Protein AF-A0A2J8TDW7-F1 (afdb_monomer_lite)

pLDDT: mean 79.19, std 21.68, range [37.78, 98.62]

Structure (mmCIF, N/CA/C/O backbone):
data_AF-A0A2J8TDW7-F1
#
_entry.id   AF-A0A2J8TDW7-F1
#
loop_
_atom_site.group_PDB
_atom_site.id
_atom_site.type_symbol
_atom_site.label_atom_id
_atom_site.label_alt_id
_atom_site.label_comp_id
_atom_site.label_asym_id
_atom_site.label_entity_id
_atom_site.label_seq_id
_atom_site.pdbx_PDB_ins_code
_atom_site.Cartn_x
_atom_site.Cartn_y
_atom_site.Cartn_z
_atom_site.occupancy
_atom_site.B_iso_or_equiv
_atom_site.auth_seq_id
_atom_site.auth_comp_id
_atom_site.auth_asym_id
_atom_site.auth_atom_id
_atom_site.pdbx_PDB_model_num
ATOM 1 N N . MET A 1 1 ? 12.747 -14.072 13.947 1.00 37.78 1 MET A N 1
ATOM 2 C CA . MET A 1 1 ? 13.735 -14.326 12.883 1.00 37.78 1 MET A CA 1
ATOM 3 C C . MET A 1 1 ? 13.623 -13.161 11.913 1.00 37.78 1 MET A C 1
ATOM 5 O O . MET A 1 1 ? 12.657 -13.094 11.170 1.00 37.78 1 MET A O 1
ATOM 9 N N . LEU A 1 2 ? 14.478 -12.152 12.080 1.00 38.03 2 LEU A N 1
ATOM 10 C CA . LEU A 1 2 ? 14.487 -10.943 11.255 1.00 38.03 2 LEU A CA 1
ATOM 11 C C . LEU A 1 2 ? 15.187 -11.310 9.944 1.00 38.03 2 LEU A C 1
ATOM 13 O O . LEU A 1 2 ? 16.409 -11.430 9.927 1.00 38.03 2 LEU A O 1
ATOM 17 N N . SER A 1 3 ? 14.422 -11.575 8.886 1.00 42.84 3 SER A N 1
ATOM 18 C CA . SER A 1 3 ? 14.978 -11.718 7.544 1.00 42.84 3 SER A CA 1
ATOM 19 C C . SER A 1 3 ? 15.585 -10.378 7.140 1.00 42.84 3 SER A C 1
ATOM 21 O O . SER A 1 3 ? 14.917 -9.342 7.130 1.00 42.84 3 SER A O 1
ATOM 23 N N . LEU A 1 4 ? 16.892 -10.413 6.897 1.00 40.62 4 LEU A N 1
ATOM 24 C CA . LEU A 1 4 ? 17.702 -9.312 6.407 1.00 40.62 4 LEU A CA 1
ATOM 25 C C . LEU A 1 4 ? 17.146 -8.892 5.038 1.00 40.62 4 LEU A C 1
ATOM 27 O O . LEU A 1 4 ? 17.428 -9.528 4.028 1.00 40.62 4 LEU A O 1
ATOM 31 N N . PHE A 1 5 ? 16.333 -7.839 4.998 1.00 47.06 5 PHE A N 1
ATOM 32 C CA . PHE A 1 5 ? 16.089 -7.130 3.747 1.00 47.06 5 PHE A CA 1
ATOM 33 C C . PHE A 1 5 ? 17.440 -6.559 3.289 1.00 47.06 5 PHE A C 1
ATOM 35 O O . PHE A 1 5 ? 18.092 -5.892 4.104 1.00 47.06 5 PHE A O 1
ATOM 42 N N . PRO A 1 6 ? 17.896 -6.786 2.043 1.00 46.09 6 PRO A N 1
ATOM 43 C CA . PRO A 1 6 ? 19.026 -6.034 1.517 1.00 46.09 6 PRO A CA 1
ATOM 44 C C . PRO A 1 6 ? 18.664 -4.551 1.631 1.00 46.09 6 PRO A C 1
ATOM 46 O O . PRO A 1 6 ? 17.629 -4.117 1.129 1.00 46.09 6 PRO A O 1
ATOM 49 N N . SER A 1 7 ? 19.453 -3.787 2.392 1.00 37.94 7 SER A N 1
ATOM 50 C CA . SER A 1 7 ? 19.185 -2.365 2.590 1.00 37.94 7 SER A CA 1
ATOM 51 C C . SER A 1 7 ? 19.331 -1.673 1.237 1.00 37.94 7 SER A C 1
ATOM 53 O O . SER A 1 7 ? 20.457 -1.609 0.738 1.00 37.94 7 SER A O 1
ATOM 55 N N . PRO A 1 8 ? 18.259 -1.109 0.646 1.00 49.44 8 PRO A N 1
ATOM 56 C CA . PRO A 1 8 ? 18.464 -0.175 -0.440 1.00 49.44 8 PRO A CA 1
ATOM 57 C C . PRO A 1 8 ? 19.225 1.021 0.147 1.00 49.44 8 PRO A C 1
ATOM 59 O O . PRO A 1 8 ? 19.147 1.291 1.354 1.00 49.44 8 PRO A O 1
ATOM 62 N N . GLY A 1 9 ? 19.998 1.713 -0.687 1.00 42.03 9 GLY A N 1
ATOM 63 C CA . GLY A 1 9 ? 20.628 2.986 -0.336 1.00 42.03 9 GLY A CA 1
ATOM 64 C C . GLY A 1 9 ? 19.609 4.033 0.158 1.00 42.03 9 GLY A C 1
ATOM 65 O O . GLY A 1 9 ? 18.441 3.706 0.370 1.00 42.03 9 GLY A O 1
ATOM 66 N N . PRO A 1 10 ? 20.024 5.294 0.377 1.00 40.22 10 PRO A N 1
ATOM 67 C CA . PRO A 1 10 ? 19.196 6.321 1.019 1.00 40.22 10 PRO A CA 1
ATOM 68 C C . PRO A 1 10 ? 17.753 6.318 0.479 1.00 40.22 10 PRO A C 1
ATOM 70 O O . PRO A 1 10 ? 17.538 6.602 -0.692 1.00 40.22 10 PRO A O 1
ATOM 73 N N . GLY A 1 11 ? 16.817 5.913 1.352 1.00 54.81 11 GLY A N 1
ATOM 74 C CA . GLY A 1 11 ? 15.359 5.871 1.180 1.00 54.81 11 GLY A CA 1
ATOM 75 C C . GLY A 1 11 ? 14.852 5.463 -0.204 1.00 54.81 11 GLY A C 1
ATOM 76 O O . GLY A 1 11 ? 14.618 6.321 -1.050 1.00 54.81 11 GLY A O 1
ATOM 77 N N . SER A 1 12 ? 14.585 4.172 -0.446 1.00 75.88 12 SER A N 1
ATOM 78 C CA . SER A 1 12 ? 13.784 3.816 -1.622 1.00 75.88 12 SER A CA 1
ATOM 79 C C . SER A 1 12 ? 12.424 4.520 -1.525 1.00 75.88 12 SER A C 1
ATOM 81 O O . SER A 1 12 ? 11.754 4.440 -0.495 1.00 75.88 12 SER A O 1
ATOM 83 N N . ARG A 1 13 ? 11.999 5.214 -2.592 1.00 87.69 13 ARG A N 1
ATOM 84 C CA . ARG A 1 13 ? 10.734 5.979 -2.639 1.00 87.69 13 ARG A CA 1
ATOM 85 C C . ARG A 1 13 ? 9.556 5.180 -2.072 1.00 87.69 13 ARG A C 1
ATOM 87 O O . ARG A 1 13 ? 8.742 5.728 -1.338 1.00 87.69 13 ARG A O 1
ATOM 94 N N . CYS A 1 14 ? 9.498 3.881 -2.366 1.00 90.06 14 CYS A N 1
ATOM 95 C CA . CYS A 1 14 ? 8.468 2.975 -1.859 1.00 90.06 14 CYS A CA 1
ATOM 96 C C . CYS A 1 14 ? 8.463 2.886 -0.325 1.00 90.06 14 CYS A C 1
ATOM 98 O O . CYS A 1 14 ? 7.400 2.954 0.288 1.00 90.06 14 CYS A O 1
ATOM 100 N N . LYS A 1 15 ? 9.638 2.796 0.313 1.00 90.38 15 LYS A N 1
ATOM 101 C CA . LYS A 1 15 ? 9.773 2.759 1.775 1.00 90.38 15 LYS A CA 1
ATOM 102 C C . LYS A 1 15 ? 9.250 4.039 2.421 1.00 90.38 15 LYS A C 1
ATOM 104 O O . LYS A 1 15 ? 8.546 3.961 3.425 1.00 90.38 15 LYS A O 1
ATOM 109 N N . ASP A 1 16 ? 9.531 5.199 1.833 1.00 93.19 16 ASP A N 1
ATOM 110 C CA . ASP A 1 16 ? 9.052 6.480 2.363 1.00 93.19 16 ASP A CA 1
ATOM 111 C C . ASP A 1 16 ? 7.521 6.576 2.310 1.00 93.19 16 ASP A C 1
ATOM 113 O O . ASP A 1 16 ? 6.888 6.976 3.290 1.00 93.19 16 ASP A O 1
ATOM 117 N N . LYS A 1 17 ? 6.909 6.141 1.197 1.00 95.25 17 LYS A N 1
ATOM 118 C CA . LYS A 1 17 ? 5.442 6.103 1.054 1.00 95.25 17 LYS A CA 1
ATOM 119 C C . LYS A 1 17 ? 4.799 5.095 2.000 1.00 95.25 17 LYS A C 1
ATOM 121 O O . LYS A 1 17 ? 3.782 5.400 2.622 1.00 95.25 17 LYS A O 1
ATOM 126 N N . LEU A 1 18 ? 5.420 3.930 2.175 1.00 96.12 18 LEU A N 1
ATOM 127 C CA . LEU A 1 18 ? 4.955 2.906 3.107 1.00 96.12 18 LEU A CA 1
ATOM 128 C C . LEU A 1 18 ? 4.993 3.399 4.563 1.00 96.12 18 LEU A C 1
ATOM 130 O O . LEU A 1 18 ? 4.041 3.184 5.311 1.00 96.12 18 LEU A O 1
ATOM 134 N N . ASN A 1 19 ? 6.062 4.096 4.959 1.00 96.31 19 ASN A N 1
ATOM 135 C CA . ASN A 1 19 ? 6.198 4.663 6.302 1.00 96.31 19 ASN A CA 1
ATOM 136 C C . ASN A 1 19 ? 5.135 5.734 6.577 1.00 96.31 19 ASN A C 1
ATOM 138 O O . ASN A 1 19 ? 4.516 5.724 7.641 1.00 96.31 19 ASN A O 1
ATOM 142 N N . ALA A 1 20 ? 4.888 6.627 5.612 1.00 97.31 20 ALA A N 1
ATOM 143 C CA . ALA A 1 20 ? 3.829 7.629 5.720 1.00 97.31 20 ALA A CA 1
ATOM 144 C C . ALA A 1 20 ? 2.447 6.969 5.859 1.00 97.31 20 ALA A C 1
ATOM 146 O O . ALA A 1 20 ? 1.673 7.320 6.749 1.00 97.31 20 ALA A O 1
ATOM 147 N N . LEU A 1 21 ? 2.169 5.948 5.042 1.00 98.31 21 LEU A N 1
ATOM 148 C CA . LEU A 1 21 ? 0.923 5.190 5.114 1.00 98.31 21 LEU A CA 1
ATOM 149 C C . LEU A 1 21 ? 0.746 4.484 6.464 1.00 98.31 21 LEU A C 1
ATOM 151 O O . LEU A 1 21 ? -0.354 4.480 7.013 1.00 98.31 21 LEU A O 1
ATOM 155 N N . ALA A 1 22 ? 1.812 3.907 7.024 1.00 97.88 22 ALA A N 1
ATOM 156 C CA . ALA A 1 22 ? 1.748 3.224 8.313 1.00 97.88 22 ALA A CA 1
ATOM 157 C C . ALA A 1 22 ? 1.285 4.161 9.440 1.00 97.88 22 ALA A C 1
ATOM 159 O O . ALA A 1 22 ? 0.476 3.755 10.276 1.00 97.88 22 ALA A O 1
ATOM 160 N N . ILE A 1 23 ? 1.742 5.418 9.433 1.00 97.94 23 ILE A N 1
ATOM 161 C CA . ILE A 1 23 ? 1.298 6.446 10.385 1.00 97.94 23 ILE A CA 1
ATOM 162 C C . ILE A 1 23 ? -0.193 6.741 10.187 1.00 97.94 23 ILE A C 1
ATOM 164 O O . ILE A 1 23 ? -0.961 6.687 11.148 1.00 97.94 23 ILE A O 1
ATOM 168 N N . SER A 1 24 ? -0.623 6.986 8.945 1.00 97.94 24 SER A N 1
ATOM 169 C CA . SER A 1 24 ? -2.030 7.268 8.630 1.00 97.94 24 SER A CA 1
ATOM 170 C C . SER A 1 24 ? -2.967 6.127 9.032 1.00 97.94 24 SER A C 1
ATOM 172 O O . SER A 1 24 ? -4.034 6.380 9.583 1.00 97.94 24 SER A O 1
ATOM 174 N N . VAL A 1 25 ? -2.560 4.869 8.833 1.00 98.38 25 VAL A N 1
ATOM 175 C CA . VAL A 1 25 ? -3.331 3.684 9.250 1.00 98.38 25 VAL A CA 1
ATOM 176 C C . VAL A 1 25 ? -3.510 3.635 10.768 1.00 98.38 25 VAL A C 1
ATOM 178 O O . VAL A 1 25 ? -4.630 3.427 11.233 1.00 98.38 25 VAL A O 1
ATOM 181 N N . MET A 1 26 ? -2.440 3.866 11.537 1.00 97.62 26 MET A N 1
ATOM 182 C CA . MET A 1 26 ? -2.514 3.865 13.005 1.00 97.62 26 MET A CA 1
ATOM 183 C C . MET A 1 26 ? -3.394 5.000 13.545 1.00 97.62 26 MET A C 1
ATOM 185 O O . MET A 1 26 ? -4.065 4.820 14.560 1.00 97.62 26 MET A O 1
ATOM 189 N N . ASN A 1 27 ? -3.424 6.146 12.858 1.00 97.94 27 ASN A N 1
ATOM 190 C CA . ASN A 1 27 ? -4.289 7.272 13.212 1.00 97.94 27 ASN A CA 1
ATOM 191 C C . ASN A 1 27 ? -5.756 7.022 12.835 1.00 97.94 27 ASN A C 1
ATOM 193 O O . ASN A 1 27 ? -6.654 7.371 13.597 1.00 97.94 27 ASN A O 1
ATOM 197 N N . GLN A 1 28 ? -6.011 6.414 11.672 1.00 98.25 28 GLN A N 1
ATOM 198 C CA . GLN A 1 28 ? -7.364 6.123 11.197 1.00 98.25 28 GLN A CA 1
ATOM 199 C C . GLN A 1 28 ? -8.051 5.035 12.034 1.00 98.25 28 GLN A C 1
ATOM 201 O O . GLN A 1 28 ? -9.265 5.096 12.250 1.00 98.25 28 GLN A O 1
ATOM 206 N N . TRP A 1 29 ? -7.288 4.040 12.495 1.00 98.31 29 TRP A N 1
ATOM 207 C CA . TRP A 1 29 ? -7.795 2.905 13.261 1.00 98.31 29 TRP A CA 1
ATOM 208 C C . TRP A 1 29 ? -6.881 2.601 14.457 1.00 98.31 29 TRP A C 1
ATOM 210 O O . TRP A 1 29 ? -5.911 1.848 14.321 1.00 98.31 29 TRP A O 1
ATOM 220 N N . PRO A 1 30 ? -7.198 3.131 15.653 1.00 97.94 30 PRO A N 1
ATOM 221 C CA . PRO A 1 30 ? -6.433 2.844 16.860 1.00 97.94 30 PRO A CA 1
ATOM 222 C C . PRO A 1 30 ? -6.306 1.335 17.116 1.00 97.94 30 PRO A C 1
ATOM 224 O O . PRO A 1 30 ? -7.298 0.608 17.140 1.00 97.94 30 PRO A O 1
ATOM 227 N N . GLY A 1 31 ? -5.072 0.859 17.301 1.00 97.25 31 GLY A N 1
ATOM 228 C CA . GLY A 1 31 ? -4.766 -0.562 17.5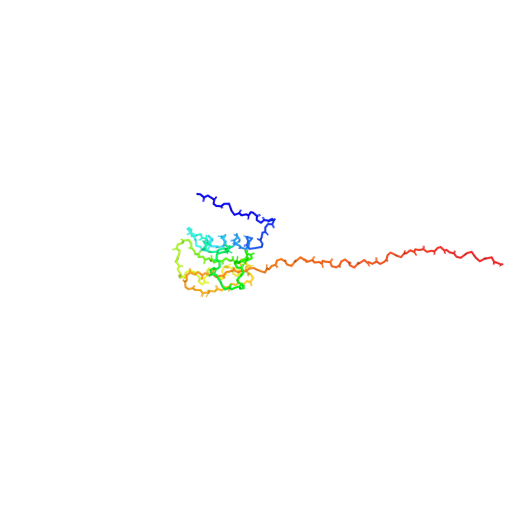20 1.00 97.25 31 GLY A CA 1
ATOM 229 C C . GLY A 1 31 ? -4.584 -1.400 16.247 1.00 97.25 31 GLY A C 1
ATOM 230 O O . GLY A 1 31 ? -4.154 -2.549 16.346 1.00 97.25 31 GLY A O 1
ATOM 231 N N . VAL A 1 32 ? -4.832 -0.840 15.059 1.00 98.31 32 VAL A N 1
ATOM 232 C CA . VAL A 1 32 ? -4.592 -1.501 13.767 1.00 98.31 32 VAL A CA 1
ATOM 233 C C . VAL A 1 32 ? -3.299 -0.975 13.145 1.00 98.31 32 VAL A C 1
ATOM 235 O O . VAL A 1 32 ? -2.989 0.212 13.207 1.00 98.31 32 VAL A O 1
ATOM 238 N N . LYS A 1 33 ? -2.520 -1.873 12.538 1.00 98.38 33 LYS A N 1
ATOM 239 C CA . LYS A 1 33 ? -1.266 -1.551 11.846 1.00 98.38 33 LYS A CA 1
ATOM 240 C C . LYS A 1 33 ? -1.378 -1.849 10.357 1.00 98.38 33 LYS A C 1
ATOM 242 O O . LYS A 1 33 ? -2.155 -2.711 9.942 1.00 98.38 33 LYS A O 1
ATOM 247 N N . LEU A 1 34 ? -0.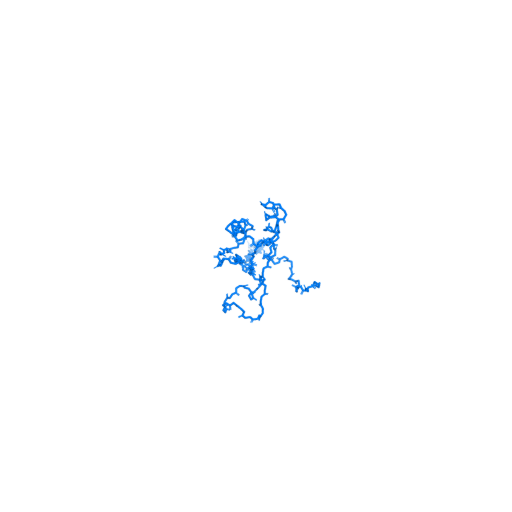559 -1.167 9.561 1.00 98.19 34 LEU A N 1
ATOM 248 C CA . LEU A 1 34 ? -0.334 -1.540 8.168 1.00 98.19 34 LEU A CA 1
ATOM 249 C C . LEU A 1 34 ? 0.373 -2.902 8.121 1.00 98.19 34 LEU A C 1
ATOM 251 O O . LEU A 1 34 ? 1.298 -3.151 8.897 1.00 98.19 34 LEU A O 1
ATOM 255 N N . ARG A 1 35 ? -0.054 -3.777 7.211 1.00 98.12 35 ARG A N 1
ATOM 256 C CA . ARG A 1 35 ? 0.549 -5.090 6.983 1.00 98.12 35 ARG A CA 1
ATOM 257 C C . ARG A 1 35 ? 0.842 -5.272 5.499 1.00 98.12 35 ARG A C 1
ATOM 259 O O . ARG A 1 35 ? -0.083 -5.270 4.696 1.00 98.12 35 ARG A O 1
ATOM 266 N N . VAL A 1 36 ? 2.106 -5.500 5.165 1.00 96.25 36 VAL A N 1
ATOM 267 C CA . VAL A 1 36 ? 2.536 -5.900 3.819 1.00 96.25 36 VAL A CA 1
ATOM 268 C C . VAL A 1 36 ? 2.377 -7.416 3.686 1.00 96.25 36 VAL A C 1
ATOM 270 O O . VAL A 1 36 ? 2.773 -8.151 4.593 1.00 96.25 36 VAL A O 1
ATOM 273 N N . THR A 1 37 ? 1.733 -7.875 2.615 1.00 92.69 37 THR A N 1
ATOM 274 C CA . THR A 1 37 ? 1.644 -9.298 2.246 1.00 92.69 37 THR A CA 1
ATOM 275 C C . THR A 1 37 ? 2.742 -9.687 1.287 1.00 92.69 37 THR A C 1
ATOM 277 O O . THR A 1 37 ? 3.392 -10.689 1.533 1.00 92.69 37 THR A O 1
ATOM 280 N N . GLU A 1 38 ? 2.951 -8.863 0.266 1.00 88.12 38 GLU A N 1
ATOM 281 C CA . GLU A 1 38 ? 3.943 -9.075 -0.783 1.00 88.12 38 GLU A CA 1
ATOM 282 C C . GLU A 1 38 ? 4.695 -7.767 -1.017 1.00 88.12 38 GLU A C 1
ATOM 284 O O . GLU A 1 38 ? 4.122 -6.678 -0.910 1.00 88.12 38 GLU A O 1
ATOM 289 N N . GLY A 1 39 ? 5.991 -7.865 -1.288 1.00 84.19 39 GLY A N 1
ATOM 290 C CA . GLY A 1 39 ? 6.874 -6.723 -1.509 1.00 84.19 39 GLY A CA 1
ATOM 291 C C . GLY A 1 39 ? 7.721 -6.950 -2.747 1.00 84.19 39 GLY A C 1
ATOM 292 O O . GLY A 1 39 ? 7.194 -7.021 -3.847 1.00 84.19 39 GLY A O 1
ATOM 293 N N . TRP A 1 40 ? 9.031 -7.076 -2.572 1.00 82.12 40 TRP A N 1
ATOM 294 C CA . TRP A 1 40 ? 9.883 -7.567 -3.648 1.00 82.12 40 TRP A CA 1
ATOM 295 C C . TRP A 1 40 ? 9.771 -9.093 -3.755 1.00 82.12 40 TRP A C 1
ATOM 297 O O . TRP A 1 40 ? 9.816 -9.767 -2.726 1.00 82.12 40 TRP A O 1
ATOM 307 N N . ASP A 1 41 ? 9.611 -9.597 -4.978 1.00 72.75 41 ASP A N 1
ATOM 308 C CA . ASP A 1 41 ? 9.481 -11.022 -5.310 1.00 72.75 41 ASP A CA 1
ATOM 309 C C . ASP A 1 41 ? 10.613 -11.428 -6.273 1.00 72.75 41 ASP A C 1
ATOM 311 O O . ASP A 1 41 ? 10.962 -10.651 -7.161 1.00 72.75 41 ASP A O 1
ATOM 315 N N . GLU A 1 42 ? 11.177 -12.627 -6.111 1.00 62.78 42 GLU A N 1
ATOM 316 C CA . GLU A 1 42 ? 12.121 -13.259 -7.057 1.00 62.78 42 GLU A CA 1
ATOM 317 C C . GLU A 1 42 ? 11.540 -14.536 -7.691 1.00 62.78 42 GLU A C 1
ATOM 319 O O . GLU A 1 42 ? 12.108 -15.066 -8.646 1.00 62.78 42 GLU A O 1
ATOM 324 N N . ASP A 1 43 ? 10.402 -15.027 -7.191 1.00 64.31 43 ASP A N 1
ATOM 325 C CA . ASP A 1 43 ? 9.913 -16.384 -7.440 1.00 64.31 43 ASP A CA 1
ATOM 326 C C . ASP A 1 43 ? 8.959 -16.484 -8.646 1.00 64.31 43 ASP A C 1
ATOM 328 O O . ASP A 1 43 ? 8.537 -17.579 -9.022 1.00 64.31 43 ASP A O 1
ATOM 332 N N . GLY A 1 44 ? 8.629 -15.362 -9.296 1.00 63.97 44 GLY A N 1
ATOM 333 C CA . GLY A 1 44 ? 7.836 -15.371 -10.529 1.00 63.97 44 GLY A CA 1
ATOM 334 C C . GLY A 1 44 ? 6.318 -15.464 -10.314 1.00 63.97 44 GLY A C 1
ATOM 335 O O . GLY A 1 44 ? 5.608 -15.920 -11.207 1.00 63.97 44 GLY A O 1
ATOM 336 N N . HIS A 1 45 ? 5.789 -15.045 -9.157 1.00 70.81 45 HIS A N 1
ATOM 337 C CA . HIS A 1 45 ? 4.357 -15.184 -8.833 1.00 70.81 45 HIS A CA 1
ATOM 338 C C . HIS A 1 45 ? 3.444 -14.105 -9.445 1.00 70.81 45 HIS A C 1
ATOM 340 O O . HIS A 1 45 ? 2.223 -14.147 -9.266 1.00 70.81 45 HIS A O 1
ATOM 346 N N . HIS A 1 46 ? 4.007 -13.150 -10.183 1.00 71.56 46 HIS A N 1
ATOM 347 C CA . HIS A 1 46 ? 3.304 -12.036 -10.807 1.00 71.56 46 HIS A CA 1
ATOM 348 C C . HIS A 1 46 ? 3.432 -12.077 -12.340 1.00 71.56 46 HIS A C 1
ATOM 350 O O . HIS A 1 46 ? 4.175 -12.871 -12.912 1.00 71.56 46 HIS A O 1
ATOM 356 N N . SER A 1 47 ? 2.687 -11.210 -13.034 1.00 73.19 47 SER A N 1
ATOM 357 C CA . SER A 1 47 ? 2.852 -11.013 -14.481 1.00 73.19 47 SER A CA 1
ATOM 358 C C . SER A 1 47 ? 4.280 -10.580 -14.822 1.00 73.19 47 SER A C 1
ATOM 360 O O . SER A 1 47 ? 4.872 -9.834 -14.047 1.00 73.19 47 SER A O 1
ATOM 362 N N . GLU A 1 48 ? 4.782 -10.943 -16.006 1.00 66.38 48 GLU A N 1
ATOM 363 C CA . GLU A 1 48 ? 6.172 -10.699 -16.445 1.00 66.38 48 GLU A CA 1
ATOM 364 C C . GLU A 1 48 ? 6.658 -9.241 -16.275 1.00 66.38 48 GLU A C 1
ATOM 366 O O . GLU A 1 48 ? 7.835 -9.013 -16.020 1.00 66.38 48 GLU A O 1
ATOM 371 N N . GLU A 1 49 ? 5.758 -8.253 -16.338 1.00 71.19 49 GLU A N 1
ATOM 372 C CA . GLU A 1 49 ? 6.069 -6.817 -16.201 1.00 71.19 49 GLU A CA 1
ATOM 373 C C . GLU A 1 49 ? 5.749 -6.235 -14.806 1.00 71.19 49 GLU A C 1
ATOM 375 O O . GLU A 1 49 ? 5.558 -5.028 -14.640 1.00 71.19 49 GLU A O 1
ATOM 380 N N . SER A 1 50 ? 5.630 -7.081 -13.780 1.00 78.50 50 SER A N 1
ATOM 381 C CA . SER A 1 50 ? 5.242 -6.637 -12.441 1.00 78.50 50 SER A CA 1
ATOM 382 C C . SER A 1 50 ? 6.308 -5.769 -11.772 1.00 78.50 50 SER A C 1
ATOM 384 O O . SER A 1 50 ? 7.477 -6.136 -11.658 1.00 78.50 50 SER A O 1
ATOM 386 N N . LEU A 1 51 ? 5.868 -4.646 -11.200 1.00 82.62 51 LEU A N 1
ATOM 387 C CA . LEU A 1 51 ? 6.724 -3.737 -10.432 1.00 82.62 51 LEU A CA 1
ATOM 388 C C . LEU A 1 51 ? 7.217 -4.329 -9.099 1.00 82.62 51 LEU A C 1
ATOM 390 O O . LEU A 1 51 ? 8.092 -3.737 -8.458 1.00 82.62 51 LEU A O 1
ATOM 394 N N . HIS A 1 52 ? 6.684 -5.484 -8.687 1.00 83.62 52 HIS A N 1
ATOM 395 C CA . HIS A 1 52 ? 7.201 -6.250 -7.552 1.00 83.62 52 HIS A CA 1
ATOM 396 C C . HIS A 1 52 ? 8.638 -6.726 -7.812 1.00 83.62 52 HIS A C 1
ATOM 398 O O . HIS A 1 52 ? 9.471 -6.624 -6.914 1.00 83.62 52 HIS A O 1
ATOM 404 N N . TYR A 1 53 ? 8.978 -7.102 -9.052 1.00 76.94 53 TYR A N 1
ATOM 405 C CA . TYR A 1 53 ? 10.333 -7.542 -9.423 1.00 76.94 53 TYR A CA 1
ATOM 406 C C . TYR A 1 53 ? 11.384 -6.434 -9.309 1.00 76.94 53 TYR A C 1
ATOM 408 O O . TYR A 1 53 ? 12.561 -6.694 -9.073 1.00 76.94 53 TYR A O 1
ATOM 416 N N . GLU A 1 54 ? 10.956 -5.176 -9.401 1.00 81.56 54 GLU A N 1
ATOM 417 C CA . GLU A 1 54 ? 11.824 -4.007 -9.245 1.00 81.56 54 GLU A CA 1
ATOM 418 C C . GLU A 1 54 ? 11.849 -3.455 -7.808 1.00 81.56 54 GLU A C 1
ATOM 420 O O . GLU A 1 54 ? 12.471 -2.424 -7.543 1.00 81.56 54 GLU A O 1
ATOM 425 N N . GLY A 1 55 ? 11.121 -4.081 -6.875 1.00 84.00 55 GLY A N 1
ATOM 426 C CA . GLY A 1 55 ? 10.975 -3.584 -5.504 1.00 84.00 55 GLY A CA 1
ATOM 427 C C . GLY A 1 55 ? 10.249 -2.234 -5.425 1.00 84.00 55 GLY A C 1
ATOM 428 O O . GLY A 1 55 ? 10.468 -1.454 -4.492 1.00 84.00 55 GLY A O 1
ATOM 429 N N . ARG A 1 56 ? 9.406 -1.930 -6.423 1.00 90.88 56 ARG A N 1
ATOM 430 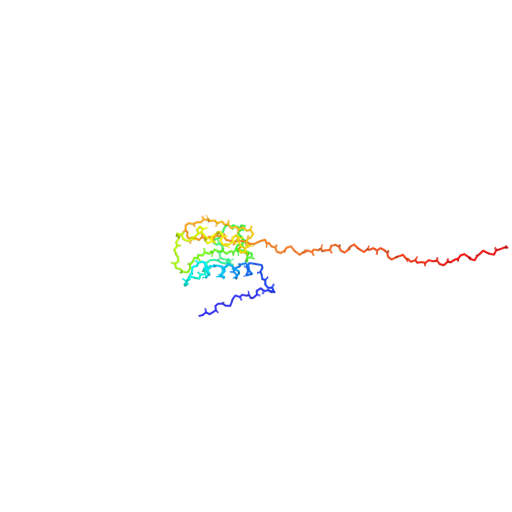C CA . ARG A 1 56 ? 8.637 -0.678 -6.529 1.00 90.88 56 ARG A CA 1
ATOM 431 C C . ARG A 1 56 ? 7.150 -0.851 -6.236 1.00 90.88 56 ARG A C 1
ATOM 433 O O . ARG A 1 56 ? 6.423 0.141 -6.297 1.00 90.88 56 ARG A O 1
ATOM 440 N N . ALA A 1 57 ? 6.707 -2.063 -5.917 1.00 92.56 57 ALA A N 1
ATOM 441 C CA . ALA A 1 57 ? 5.335 -2.360 -5.541 1.00 92.56 57 ALA A CA 1
ATOM 442 C C . ALA A 1 57 ? 5.247 -3.135 -4.226 1.00 92.56 57 ALA A C 1
ATOM 444 O O . ALA A 1 57 ? 6.201 -3.779 -3.791 1.00 92.56 57 ALA A O 1
ATOM 445 N N . VAL A 1 58 ? 4.087 -3.015 -3.589 1.00 95.00 58 VAL A N 1
ATOM 446 C CA . VAL A 1 58 ? 3.712 -3.722 -2.370 1.00 95.00 58 VAL A CA 1
ATOM 447 C C . VAL A 1 58 ? 2.227 -4.050 -2.410 1.00 95.00 58 VAL A C 1
ATOM 449 O O . VAL A 1 58 ? 1.407 -3.206 -2.777 1.00 95.00 58 VAL A O 1
ATOM 452 N N . ASP A 1 59 ? 1.885 -5.235 -1.922 1.00 96.31 59 ASP A N 1
ATOM 453 C CA . ASP A 1 59 ? 0.512 -5.595 -1.603 1.00 96.31 59 ASP A CA 1
ATOM 454 C C . ASP A 1 59 ? 0.291 -5.418 -0.109 1.00 96.31 59 ASP A C 1
ATOM 456 O O . ASP A 1 59 ? 1.079 -5.871 0.730 1.00 96.31 59 ASP A O 1
ATOM 460 N N . ILE A 1 60 ? -0.783 -4.717 0.239 1.00 98.00 60 ILE A N 1
ATOM 461 C CA . ILE A 1 60 ? -1.045 -4.289 1.607 1.00 98.00 60 ILE A CA 1
ATOM 462 C C . ILE A 1 60 ? -2.437 -4.677 2.091 1.00 98.00 60 ILE A C 1
ATOM 464 O O . ILE A 1 60 ? -3.415 -4.784 1.351 1.00 98.00 60 ILE A O 1
ATOM 468 N N . THR A 1 61 ? -2.510 -4.851 3.404 1.00 98.44 61 THR A N 1
ATOM 469 C CA . THR A 1 61 ? -3.700 -5.178 4.184 1.00 98.44 61 THR A CA 1
ATOM 470 C C . THR A 1 61 ? -3.648 -4.431 5.518 1.00 98.44 61 THR A C 1
ATOM 472 O O . THR A 1 61 ? -2.616 -3.870 5.900 1.00 98.44 61 THR A O 1
ATOM 475 N N . THR A 1 62 ? -4.747 -4.436 6.264 1.00 98.50 62 THR A N 1
ATOM 476 C CA . THR A 1 62 ? -4.728 -4.082 7.687 1.00 98.50 62 THR A CA 1
ATOM 477 C C . THR A 1 62 ? -4.316 -5.297 8.524 1.00 98.50 62 THR A C 1
ATOM 479 O O . THR A 1 62 ? -4.551 -6.445 8.140 1.00 98.50 62 THR A O 1
ATOM 482 N N . SER A 1 63 ? -3.693 -5.076 9.684 1.00 98.44 63 SER A N 1
ATOM 483 C CA . SER A 1 63 ? -3.219 -6.159 10.560 1.00 98.44 63 SER A CA 1
ATOM 484 C C . SER A 1 63 ? -4.337 -7.063 11.084 1.00 98.44 63 SER A C 1
ATOM 486 O O . SER A 1 63 ? -4.102 -8.241 11.335 1.00 98.44 63 SER A O 1
ATOM 488 N N . ASP A 1 64 ? -5.546 -6.520 11.233 1.00 98.19 64 ASP A N 1
ATOM 489 C CA . ASP A 1 64 ? -6.760 -7.250 11.614 1.00 98.19 64 ASP A CA 1
ATOM 490 C C . ASP A 1 64 ? -7.429 -7.975 10.430 1.00 98.19 64 ASP A C 1
ATOM 492 O O . ASP A 1 64 ? -8.355 -8.757 10.636 1.00 98.19 64 ASP A O 1
ATOM 496 N N . ARG A 1 65 ? -6.942 -7.755 9.197 1.00 97.81 65 ARG A N 1
ATOM 497 C CA . ARG A 1 65 ? -7.428 -8.361 7.943 1.00 97.81 65 ARG A CA 1
ATOM 498 C C . ARG A 1 65 ? -8.918 -8.113 7.681 1.00 97.81 65 ARG A C 1
ATOM 500 O O . ARG A 1 65 ? -9.566 -8.888 6.973 1.00 97.81 65 ARG A O 1
ATOM 507 N N . ASP A 1 66 ? -9.459 -7.030 8.232 1.00 97.81 66 ASP A N 1
ATOM 508 C CA . ASP A 1 66 ? -10.836 -6.620 7.995 1.00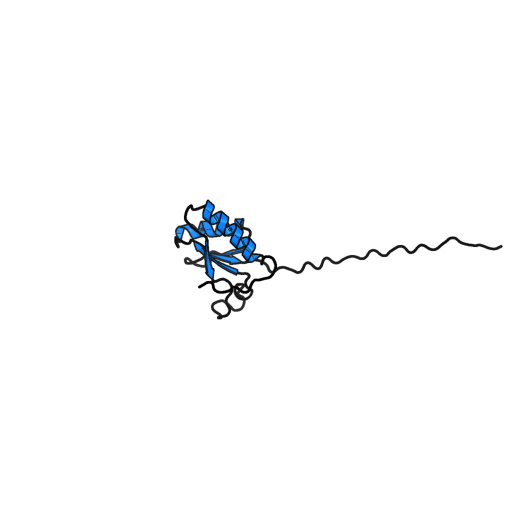 97.81 66 ASP A CA 1
ATOM 509 C C . ASP A 1 66 ? -10.982 -5.991 6.602 1.00 97.81 66 ASP A C 1
ATOM 511 O O . ASP A 1 66 ? -10.650 -4.829 6.364 1.00 97.81 66 ASP A O 1
ATOM 515 N N . ARG A 1 67 ? -11.534 -6.774 5.672 1.00 97.19 67 ARG A N 1
ATOM 516 C CA . ARG A 1 67 ? -11.717 -6.386 4.265 1.00 97.19 67 ARG A CA 1
ATOM 517 C C . ARG A 1 67 ? -12.645 -5.187 4.078 1.00 97.19 67 ARG A C 1
ATOM 519 O O . ARG A 1 67 ? -12.547 -4.509 3.057 1.00 97.19 67 ARG A O 1
ATOM 526 N N . SER A 1 68 ? -13.523 -4.895 5.042 1.00 97.56 68 SER A N 1
ATOM 527 C CA . SER A 1 68 ? -14.378 -3.703 4.973 1.00 97.56 68 SER A CA 1
ATOM 528 C C . SER A 1 68 ? -13.559 -2.404 5.023 1.00 97.56 68 SER A C 1
ATOM 530 O O . SER A 1 68 ? -13.976 -1.389 4.468 1.00 97.56 68 SER A O 1
ATOM 532 N N . LYS A 1 69 ? -12.344 -2.450 5.592 1.00 98.31 69 LYS A N 1
ATOM 533 C CA . LYS A 1 69 ? -11.426 -1.307 5.692 1.00 98.31 69 LYS A CA 1
ATOM 534 C C . LYS A 1 69 ? -10.640 -1.036 4.411 1.00 98.31 69 LYS A C 1
ATOM 536 O O . LYS A 1 69 ? -10.095 0.053 4.256 1.00 98.31 69 LYS A O 1
ATOM 541 N N . TYR A 1 70 ? -10.573 -1.985 3.476 1.00 98.19 70 TYR A N 1
ATOM 542 C CA . TYR A 1 70 ? -9.626 -1.924 2.356 1.00 98.19 70 TYR A CA 1
ATOM 543 C C . TYR A 1 70 ? -9.909 -0.788 1.368 1.00 98.19 70 TYR A C 1
ATOM 545 O O . TYR A 1 70 ? -8.975 -0.203 0.828 1.00 98.19 70 TYR A O 1
ATOM 553 N N . GLY A 1 71 ? -11.176 -0.400 1.192 1.00 97.88 71 GLY A N 1
ATOM 554 C CA . GLY A 1 71 ? -11.511 0.773 0.377 1.00 97.88 71 GLY A CA 1
ATOM 555 C C . GLY A 1 71 ? -10.929 2.068 0.954 1.00 97.88 71 GLY A C 1
ATOM 556 O O . GLY A 1 71 ? -10.366 2.882 0.225 1.00 97.88 71 GLY A O 1
ATOM 557 N N . MET A 1 72 ? -10.995 2.228 2.278 1.00 98.50 72 MET A N 1
ATOM 558 C CA . MET A 1 72 ? -10.373 3.361 2.963 1.00 98.50 72 MET A CA 1
ATOM 559 C C . MET A 1 72 ? -8.845 3.227 3.002 1.00 98.50 72 MET A C 1
ATOM 561 O O . MET A 1 72 ? -8.145 4.212 2.805 1.00 98.50 72 MET A O 1
ATOM 565 N N . LEU A 1 73 ? -8.309 2.013 3.172 1.00 98.62 73 LEU A N 1
ATOM 566 C CA . LEU A 1 73 ? -6.866 1.759 3.102 1.00 98.62 73 LEU A CA 1
ATOM 567 C C . LEU A 1 73 ? -6.281 2.222 1.759 1.00 98.62 73 LEU A C 1
ATOM 569 O O . LEU A 1 73 ? -5.246 2.883 1.739 1.00 98.62 73 LEU A O 1
ATOM 573 N N . ALA A 1 74 ? -6.972 1.936 0.650 1.00 98.31 74 ALA A N 1
ATOM 574 C CA . ALA A 1 74 ? -6.585 2.411 -0.675 1.00 98.31 74 ALA A CA 1
ATOM 575 C C . ALA A 1 74 ? -6.599 3.947 -0.766 1.00 98.31 74 ALA A C 1
ATOM 577 O O . ALA A 1 74 ? -5.663 4.538 -1.302 1.00 98.31 74 ALA A O 1
ATOM 578 N N . ARG A 1 75 ? -7.610 4.619 -0.193 1.00 98.44 75 ARG A N 1
ATOM 579 C CA . ARG A 1 75 ? -7.635 6.091 -0.126 1.00 98.44 75 ARG A CA 1
ATOM 580 C C . ARG A 1 75 ? -6.429 6.638 0.642 1.00 98.44 75 ARG A C 1
ATOM 582 O O . ARG A 1 75 ? -5.762 7.532 0.130 1.00 98.44 75 ARG A O 1
ATOM 589 N N . LEU A 1 76 ? -6.120 6.077 1.810 1.00 98.56 76 LEU A N 1
ATOM 590 C CA . LEU A 1 76 ? -4.961 6.493 2.604 1.00 98.56 76 LEU A CA 1
ATOM 591 C C . LEU A 1 76 ? -3.642 6.281 1.848 1.00 98.56 76 LEU A C 1
ATOM 593 O O . LEU A 1 76 ? -2.733 7.093 1.979 1.00 98.56 76 LEU A O 1
ATOM 597 N N . ALA A 1 77 ? -3.525 5.223 1.039 1.00 98.25 77 ALA A N 1
ATOM 598 C CA . ALA A 1 77 ? -2.341 4.992 0.211 1.00 98.25 77 ALA A CA 1
ATOM 599 C C . ALA A 1 77 ? -2.165 6.075 -0.868 1.00 98.25 77 ALA A C 1
ATOM 601 O O . ALA A 1 77 ? -1.049 6.547 -1.094 1.00 98.25 77 ALA A O 1
ATOM 602 N N . VAL A 1 78 ? -3.261 6.532 -1.484 1.00 98.19 78 VAL A N 1
ATOM 603 C CA . VAL A 1 78 ? -3.226 7.678 -2.409 1.00 98.19 78 VAL A CA 1
ATOM 604 C C . VAL A 1 78 ? -2.745 8.938 -1.683 1.00 98.19 78 VAL A C 1
ATOM 606 O O . VAL A 1 78 ? -1.856 9.628 -2.174 1.00 98.19 78 VAL A O 1
ATOM 609 N N . GLU A 1 79 ? -3.271 9.215 -0.489 1.00 98.00 79 GLU A N 1
ATOM 610 C CA . GLU A 1 79 ? -2.885 10.387 0.315 1.00 98.00 79 GLU A CA 1
ATOM 611 C C . GLU A 1 79 ? -1.445 10.309 0.842 1.00 98.00 79 GLU A C 1
ATOM 613 O O . GLU A 1 79 ? -0.757 11.325 0.926 1.00 98.00 79 GLU A O 1
ATOM 618 N N . ALA A 1 80 ? -0.948 9.103 1.127 1.00 97.44 80 ALA A N 1
ATOM 619 C CA . ALA A 1 80 ? 0.452 8.863 1.470 1.00 97.44 80 ALA A CA 1
ATOM 620 C C . ALA A 1 80 ? 1.402 9.129 0.285 1.00 97.44 80 ALA A C 1
ATOM 622 O O . ALA A 1 80 ? 2.611 9.274 0.481 1.00 97.44 80 ALA A O 1
ATOM 623 N N . GLY A 1 81 ? 0.870 9.236 -0.938 1.00 97.06 81 GLY A N 1
ATOM 624 C CA . GLY A 1 81 ? 1.608 9.611 -2.139 1.00 97.06 81 GLY A CA 1
ATOM 625 C C . GLY A 1 81 ? 2.216 8.433 -2.892 1.00 97.06 81 GLY A C 1
ATOM 626 O O . GLY A 1 81 ? 3.277 8.602 -3.500 1.00 97.06 81 GLY A O 1
ATOM 627 N N . PHE A 1 82 ? 1.586 7.256 -2.836 1.00 97.00 82 PHE A N 1
ATOM 628 C CA . PHE A 1 82 ? 1.840 6.211 -3.829 1.00 97.00 82 PHE A CA 1
ATOM 629 C C . PHE A 1 82 ? 1.451 6.719 -5.223 1.00 97.00 82 PHE A C 1
ATOM 631 O O . PHE A 1 82 ? 0.463 7.437 -5.377 1.00 97.00 82 PHE A O 1
ATOM 638 N N . ASP A 1 83 ? 2.248 6.381 -6.237 1.00 96.62 83 ASP A N 1
ATOM 639 C CA . ASP A 1 83 ? 2.043 6.899 -7.595 1.00 96.62 83 ASP A CA 1
ATOM 640 C C . ASP A 1 83 ? 0.911 6.164 -8.321 1.00 96.62 83 ASP A C 1
ATOM 642 O O . ASP A 1 83 ? 0.258 6.740 -9.192 1.00 96.62 83 ASP A O 1
ATOM 646 N N . TRP A 1 84 ? 0.670 4.906 -7.950 1.00 97.06 84 TRP A N 1
ATOM 647 C CA . TRP A 1 84 ? -0.461 4.123 -8.419 1.00 97.06 84 TRP A CA 1
ATOM 648 C C . TRP A 1 84 ? -0.999 3.245 -7.288 1.00 97.06 84 TRP A C 1
ATOM 650 O O . TRP A 1 84 ? -0.233 2.643 -6.534 1.00 97.06 84 TRP A O 1
ATOM 660 N N . VAL A 1 85 ? -2.323 3.205 -7.153 1.00 97.69 85 VAL A N 1
ATOM 661 C CA . VAL A 1 85 ? -3.028 2.419 -6.136 1.00 97.69 85 VAL A CA 1
ATOM 662 C C . VAL A 1 85 ? -4.182 1.705 -6.812 1.00 97.69 85 VAL A C 1
ATOM 664 O O . VAL A 1 85 ? -5.018 2.343 -7.457 1.00 97.69 85 VAL A O 1
ATOM 667 N N . TYR A 1 86 ? -4.243 0.392 -6.634 1.00 96.88 86 TYR A N 1
ATOM 668 C CA . TYR A 1 86 ? -5.240 -0.454 -7.258 1.00 96.88 86 TYR A CA 1
ATOM 669 C C . TYR A 1 86 ? -5.854 -1.408 -6.244 1.00 96.88 86 TYR A C 1
ATOM 671 O O . TYR A 1 86 ? -5.175 -2.180 -5.570 1.00 96.88 86 TYR A O 1
ATOM 679 N N . TYR A 1 87 ? -7.180 -1.358 -6.143 1.00 93.19 87 TYR A N 1
ATOM 680 C CA . TYR A 1 87 ? -7.942 -2.366 -5.420 1.00 93.19 87 TYR A CA 1
ATOM 681 C C . TYR A 1 87 ? -8.037 -3.616 -6.303 1.00 93.19 87 TYR A C 1
ATOM 683 O O . TYR A 1 87 ? -9.067 -3.882 -6.918 1.00 93.19 87 TYR A O 1
ATOM 691 N N . GLU A 1 88 ? -6.932 -4.351 -6.375 1.00 84.88 88 GLU A N 1
ATOM 692 C CA . GLU A 1 88 ? -6.748 -5.489 -7.275 1.00 84.88 88 GLU A CA 1
ATOM 693 C C . GLU A 1 88 ? -7.658 -6.666 -6.926 1.00 84.88 88 GLU A C 1
ATOM 695 O O . GLU A 1 88 ? -8.276 -7.279 -7.797 1.00 84.88 88 GLU A O 1
ATOM 700 N N . SER A 1 89 ? -7.774 -6.983 -5.637 1.00 90.62 89 SER A N 1
ATOM 701 C CA . SER A 1 89 ? -8.510 -8.156 -5.183 1.00 90.62 89 SER A CA 1
ATOM 702 C C . SER A 1 89 ? -9.205 -7.897 -3.854 1.00 90.62 89 SER A C 1
ATOM 704 O O . SER A 1 89 ? -8.826 -7.019 -3.089 1.00 90.62 89 SER A O 1
ATOM 706 N N . LYS A 1 90 ? -10.182 -8.736 -3.491 1.00 90.62 90 LYS A N 1
ATOM 707 C CA . LYS A 1 90 ? -10.799 -8.693 -2.149 1.00 90.62 90 LYS A CA 1
ATOM 708 C C . LYS A 1 90 ? -9.816 -9.021 -1.011 1.00 90.62 90 LYS A C 1
ATOM 710 O O . LYS A 1 90 ? -10.210 -8.944 0.153 1.00 90.62 90 LYS A O 1
ATOM 715 N N . ALA A 1 91 ? -8.596 -9.465 -1.313 1.00 94.12 91 ALA A N 1
ATOM 716 C CA . ALA A 1 91 ? -7.617 -9.911 -0.328 1.00 94.12 91 ALA A CA 1
ATOM 717 C C . ALA A 1 91 ? -6.580 -8.840 0.037 1.00 94.12 91 ALA A C 1
ATOM 719 O O . ALA A 1 91 ? -6.104 -8.872 1.177 1.00 94.12 91 ALA A O 1
ATOM 720 N N . HIS A 1 92 ? -6.296 -7.889 -0.856 1.00 96.44 92 HIS A N 1
ATOM 721 C CA . HIS A 1 92 ? -5.256 -6.876 -0.674 1.00 96.44 92 HIS A CA 1
ATOM 722 C C . HIS A 1 92 ? -5.450 -5.666 -1.595 1.00 96.44 92 HIS A C 1
ATOM 724 O O . HIS A 1 92 ? -6.204 -5.711 -2.566 1.00 96.44 92 HIS A O 1
ATOM 730 N N . ILE A 1 93 ? -4.749 -4.584 -1.268 1.00 97.94 93 ILE A N 1
ATOM 731 C CA . ILE A 1 93 ? -4.590 -3.409 -2.127 1.00 97.94 93 ILE A CA 1
ATOM 732 C C . ILE A 1 93 ? -3.172 -3.425 -2.684 1.00 97.94 93 ILE A C 1
ATOM 734 O O . ILE A 1 93 ? -2.227 -3.557 -1.911 1.00 97.94 93 ILE A O 1
ATOM 738 N N . HIS A 1 94 ? -3.037 -3.256 -3.992 1.00 97.50 94 HIS A N 1
ATOM 739 C CA . HIS A 1 94 ? -1.753 -3.109 -4.657 1.00 97.50 94 HIS A CA 1
ATOM 740 C C . HIS A 1 94 ? -1.363 -1.630 -4.706 1.00 97.50 94 HIS A C 1
ATOM 742 O O . HIS A 1 94 ? -2.161 -0.776 -5.107 1.00 97.50 94 HIS A O 1
ATOM 748 N N . CYS A 1 95 ? -0.129 -1.318 -4.328 1.00 97.25 95 CYS A N 1
ATOM 749 C CA . CYS A 1 95 ? 0.410 0.035 -4.355 1.00 97.25 95 CYS A CA 1
ATOM 750 C C . CYS A 1 95 ? 1.791 0.033 -5.003 1.00 97.25 95 CYS A C 1
ATOM 752 O O . CYS A 1 95 ? 2.638 -0.782 -4.645 1.00 97.25 95 CYS A O 1
ATOM 754 N N . SER A 1 96 ? 2.063 0.991 -5.886 1.00 95.25 96 SER A N 1
ATOM 755 C CA . SER A 1 96 ? 3.369 1.103 -6.532 1.00 95.25 96 SER A CA 1
ATOM 756 C C . SER A 1 96 ? 3.848 2.542 -6.696 1.00 95.25 96 SER A C 1
ATOM 758 O O . SER A 1 96 ? 3.095 3.516 -6.567 1.00 95.25 96 SER A O 1
ATOM 760 N N . VAL A 1 97 ? 5.155 2.680 -6.914 1.00 94.44 97 VAL A N 1
ATOM 761 C CA . VAL A 1 97 ? 5.832 3.964 -7.100 1.00 94.44 97 VAL A CA 1
ATOM 762 C C . VAL A 1 97 ? 6.564 4.028 -8.437 1.00 94.44 97 VAL A C 1
ATOM 764 O O . VAL A 1 97 ? 7.048 3.027 -8.973 1.00 94.44 97 VAL A O 1
ATOM 767 N N . LYS A 1 98 ? 6.700 5.241 -8.970 1.00 90.62 98 LYS A N 1
ATOM 768 C CA . LYS A 1 98 ? 7.547 5.520 -10.132 1.00 90.62 98 LYS A CA 1
ATOM 769 C C . LYS A 1 98 ? 9.008 5.205 -9.808 1.00 90.62 98 LYS A C 1
ATOM 771 O O . LYS A 1 98 ? 9.462 5.405 -8.680 1.00 90.62 98 LYS A O 1
ATOM 776 N N . ALA A 1 99 ? 9.746 4.749 -10.816 1.00 84.88 99 ALA A N 1
ATOM 777 C CA . ALA A 1 99 ? 11.197 4.676 -10.744 1.00 84.88 99 ALA A CA 1
ATOM 778 C C . ALA A 1 99 ? 11.777 6.081 -10.533 1.00 84.88 99 ALA A C 1
ATOM 780 O O . ALA A 1 99 ? 11.218 7.077 -11.004 1.00 84.88 99 ALA A O 1
ATOM 781 N N . VAL A 1 100 ? 12.903 6.162 -9.828 1.00 74.19 100 VAL A N 1
ATOM 782 C CA . VAL A 1 100 ? 13.660 7.410 -9.742 1.00 74.19 100 VAL A CA 1
ATOM 783 C C . VAL A 1 100 ? 14.283 7.635 -11.117 1.00 74.19 100 VAL A C 1
ATOM 785 O O . VAL A 1 100 ? 15.192 6.907 -11.505 1.00 74.19 100 VAL A O 1
ATOM 788 N N . GLN A 1 101 ? 13.786 8.612 -11.877 1.00 58.50 101 GLN A N 1
ATOM 789 C CA . GLN A 1 101 ? 14.565 9.127 -12.998 1.00 58.50 101 GLN A CA 1
ATOM 790 C C . GLN A 1 101 ? 15.786 9.817 -12.395 1.00 58.50 101 GLN A C 1
ATOM 792 O O . GLN A 1 101 ? 15.655 10.698 -11.548 1.00 58.50 101 GLN A O 1
ATOM 797 N N . SER A 1 102 ? 16.983 9.388 -12.781 1.00 52.00 102 SER A N 1
ATOM 798 C CA . SER A 1 102 ? 18.191 10.162 -12.530 1.00 52.00 102 SER A CA 1
ATOM 799 C C . SER A 1 102 ? 18.050 11.474 -13.299 1.00 52.00 102 SER A C 1
ATOM 801 O O . SER A 1 102 ? 18.272 11.499 -14.509 1.00 52.00 102 SER A O 1
ATOM 803 N N . ASP A 1 103 ? 17.608 12.534 -12.621 1.00 45.66 103 ASP A N 1
ATOM 804 C CA . ASP A 1 103 ? 17.475 13.874 -13.186 1.00 45.66 103 ASP A CA 1
ATOM 805 C C . ASP A 1 103 ? 18.848 14.349 -13.684 1.00 45.66 103 ASP A C 1
ATOM 807 O O . ASP A 1 103 ? 19.638 14.937 -12.941 1.00 45.66 103 ASP A O 1
ATOM 811 N N . PHE A 1 104 ? 19.162 14.101 -14.957 1.00 46.53 104 PHE A N 1
ATOM 812 C CA . PHE A 1 104 ? 20.297 14.731 -15.614 1.00 46.53 104 PHE A CA 1
ATOM 813 C C . PHE A 1 104 ? 19.931 16.203 -15.814 1.00 46.53 104 PHE A C 1
ATOM 815 O O . PHE A 1 104 ? 19.362 16.597 -16.833 1.00 46.53 104 PHE A O 1
ATOM 822 N N . LYS A 1 105 ? 20.209 17.042 -14.811 1.00 43.03 105 LYS A N 1
ATOM 823 C CA . LYS A 1 105 ? 20.177 18.492 -14.999 1.00 43.03 105 LYS A CA 1
ATOM 824 C C . LYS A 1 105 ? 21.251 18.826 -16.023 1.00 43.03 105 LYS A C 1
ATOM 826 O O . LYS A 1 105 ? 22.436 18.833 -15.709 1.00 43.03 105 LYS A O 1
ATOM 831 N N . SER A 1 106 ? 20.819 19.079 -17.255 1.00 47.56 106 SER A N 1
ATOM 832 C CA . SER A 1 106 ? 21.671 19.583 -18.322 1.00 47.56 106 SER A CA 1
ATOM 833 C C . SER A 1 106 ? 22.244 20.927 -17.867 1.00 47.56 106 SER A C 1
ATOM 835 O O . SER A 1 106 ? 21.566 21.953 -17.924 1.00 47.56 106 SER A O 1
ATOM 837 N N . VAL A 1 107 ? 23.474 20.919 -17.354 1.00 56.31 107 VAL A N 1
ATOM 838 C CA . VAL A 1 107 ? 24.229 22.141 -17.081 1.00 56.31 107 VAL A CA 1
ATOM 839 C C . VAL A 1 107 ? 24.477 22.788 -18.438 1.00 56.31 107 VAL A C 1
ATOM 841 O O . VAL A 1 107 ? 25.285 22.304 -19.226 1.00 56.31 107 VAL A O 1
ATOM 844 N N . LYS A 1 108 ? 23.733 23.849 -18.758 1.00 47.19 108 LYS A N 1
ATOM 845 C CA . LYS A 1 108 ? 24.098 24.732 -19.864 1.00 47.19 108 LYS A CA 1
ATOM 846 C C . LYS A 1 108 ? 25.311 25.527 -19.393 1.00 47.19 108 LYS A C 1
ATOM 848 O O . LYS A 1 108 ? 25.170 26.409 -18.555 1.00 47.19 108 LYS A O 1
ATOM 853 N N . SER A 1 109 ? 26.494 25.176 -19.882 1.00 50.56 109 SER A N 1
ATOM 854 C CA . SER A 1 109 ? 27.679 26.019 -19.750 1.00 50.56 109 SER A CA 1
ATOM 855 C C . SER A 1 109 ? 27.466 27.282 -20.588 1.00 50.56 109 SER A C 1
ATOM 857 O O . SER A 1 109 ? 27.433 27.199 -21.817 1.00 50.56 109 SER A O 1
ATOM 859 N N . GLU A 1 110 ? 27.283 28.437 -19.949 1.00 49.78 110 GLU A N 1
ATOM 860 C CA . GLU A 1 110 ? 27.456 29.722 -20.632 1.00 49.78 110 GLU A CA 1
ATOM 861 C C . GLU A 1 110 ? 28.948 29.921 -20.956 1.00 49.78 110 GLU A C 1
ATOM 863 O O . GLU A 1 110 ? 29.793 29.582 -20.123 1.00 49.78 110 GLU A O 1
ATOM 868 N N . PRO A 1 111 ? 29.307 30.424 -22.150 1.00 54.31 111 PRO A N 1
ATOM 869 C CA . PRO A 1 111 ? 30.701 30.686 -22.480 1.00 54.31 111 PRO A CA 1
ATOM 870 C C . PRO A 1 111 ? 31.203 31.941 -21.753 1.00 54.31 111 PRO A C 1
ATOM 872 O O . PRO A 1 111 ? 30.607 33.013 -21.859 1.00 54.31 111 PRO A O 1
ATOM 875 N N . GLU A 1 112 ? 32.328 31.813 -21.045 1.00 45.84 112 GLU A N 1
ATOM 876 C CA . GLU A 1 112 ? 33.079 32.945 -20.501 1.00 45.84 112 GLU A CA 1
ATOM 877 C C . GLU A 1 112 ? 33.513 33.889 -21.634 1.00 45.84 112 GLU A C 1
ATOM 879 O O . GLU A 1 112 ? 34.177 33.487 -22.593 1.00 45.84 112 GLU A O 1
ATOM 884 N N . ALA A 1 113 ? 33.147 35.166 -21.521 1.00 52.53 113 ALA A N 1
ATOM 885 C CA . ALA A 1 113 ? 33.626 36.213 -22.409 1.00 52.53 113 ALA A CA 1
ATOM 886 C C . ALA A 1 113 ? 35.101 36.515 -22.095 1.00 52.53 113 ALA A C 1
ATOM 888 O O . ALA A 1 113 ? 35.418 37.248 -21.158 1.00 52.53 113 ALA A O 1
ATOM 889 N N . LEU A 1 114 ? 36.009 35.950 -22.893 1.00 45.28 114 LEU A N 1
ATOM 890 C CA . LEU A 1 114 ? 37.425 36.300 -22.867 1.00 45.28 114 LEU A CA 1
ATOM 891 C C . LEU A 1 114 ? 37.612 37.696 -23.475 1.00 45.28 114 LEU A C 1
ATOM 893 O O . LEU A 1 114 ? 37.475 37.894 -24.682 1.00 45.28 114 LEU A O 1
ATOM 897 N N . GLY A 1 115 ? 37.915 38.669 -22.619 1.00 50.16 115 GLY A N 1
ATOM 898 C CA . GLY A 1 115 ? 38.300 40.010 -23.034 1.00 50.16 115 GLY A CA 1
ATOM 899 C C . GLY A 1 115 ? 39.615 40.016 -23.813 1.00 50.16 115 GLY A C 1
ATOM 900 O O . GLY A 1 115 ? 40.568 39.323 -23.460 1.00 50.16 115 GLY A O 1
ATOM 901 N N . THR A 1 116 ? 39.692 40.865 -24.837 1.00 47.38 116 THR A N 1
ATOM 902 C CA . THR A 1 116 ? 40.965 41.260 -25.447 1.00 47.38 116 THR A CA 1
ATOM 903 C C . THR A 1 116 ? 41.062 42.775 -25.563 1.00 47.38 116 THR A C 1
ATOM 905 O O . THR A 1 116 ? 40.114 43.457 -25.946 1.00 47.38 116 THR A O 1
ATOM 908 N N . ALA A 1 117 ? 42.244 43.245 -25.175 1.00 48.59 117 ALA A N 1
ATOM 909 C CA . ALA A 1 117 ? 42.700 44.608 -24.981 1.00 48.59 117 ALA A CA 1
ATOM 910 C C . ALA A 1 117 ? 42.649 45.524 -26.221 1.00 48.59 117 ALA A C 1
ATOM 912 O O . ALA A 1 117 ? 42.531 45.088 -27.362 1.00 48.59 117 ALA A O 1
ATOM 913 N N . ALA A 1 118 ? 42.771 46.817 -25.917 1.00 50.62 118 ALA A N 1
ATOM 914 C CA . ALA A 1 118 ? 42.724 48.001 -26.769 1.00 50.62 118 ALA A CA 1
ATOM 915 C C . ALA A 1 118 ? 43.699 48.020 -27.974 1.00 50.62 118 ALA A C 1
ATOM 917 O O . ALA A 1 118 ? 44.732 47.348 -27.944 1.00 50.62 118 ALA A O 1
ATOM 918 N N . PRO A 1 119 ? 43.429 48.848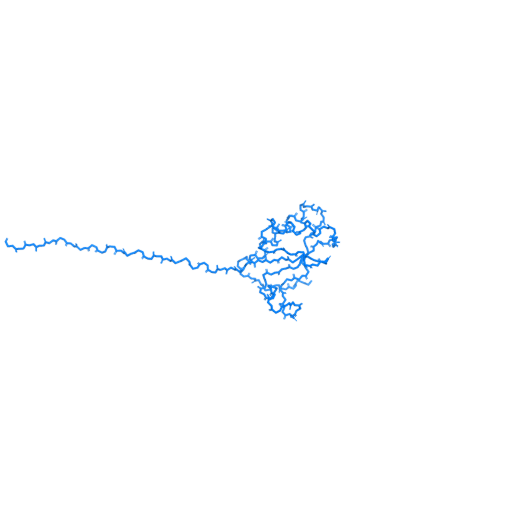 -29.006 1.00 51.00 119 PRO A N 1
ATOM 919 C CA . PRO A 1 119 ? 44.301 48.982 -30.167 1.00 51.00 119 PRO A CA 1
ATOM 920 C C . PRO A 1 119 ? 45.470 49.944 -29.899 1.00 51.00 119 PRO A C 1
ATOM 922 O O . PRO A 1 119 ? 45.275 51.085 -29.483 1.00 51.00 119 PRO A O 1
ATOM 925 N N . LEU A 1 120 ? 46.688 49.506 -30.218 1.00 43.81 120 LEU A N 1
ATOM 926 C CA . LEU A 1 120 ? 47.801 50.394 -30.555 1.00 43.81 120 LEU A CA 1
ATOM 927 C C . LEU A 1 120 ? 47.736 50.657 -32.064 1.00 43.81 120 LEU A C 1
ATOM 929 O O . LEU A 1 120 ? 48.077 49.783 -32.858 1.00 43.81 120 LEU A O 1
ATOM 933 N N . ALA A 1 121 ? 47.284 51.847 -32.456 1.00 48.75 121 ALA A N 1
ATOM 934 C CA . ALA A 1 121 ? 47.472 52.366 -33.805 1.00 48.75 121 ALA A CA 1
ATOM 935 C C . ALA A 1 121 ? 48.683 53.305 -33.792 1.00 48.75 121 ALA A C 1
ATOM 937 O O . ALA A 1 121 ? 48.669 54.355 -33.154 1.00 48.75 121 ALA A O 1
ATOM 938 N N . VAL A 1 122 ? 49.737 52.872 -34.476 1.00 42.09 122 VAL A N 1
ATOM 939 C CA . VAL A 1 122 ? 50.852 53.703 -34.928 1.00 42.09 122 VAL A CA 1
ATOM 940 C C . VAL A 1 122 ? 50.461 54.253 -36.297 1.00 42.09 122 VAL A C 1
ATOM 942 O O . VAL A 1 122 ? 50.202 53.453 -37.195 1.00 42.09 122 VAL A O 1
ATOM 945 N N . LEU A 1 123 ? 50.396 55.580 -36.421 1.00 46.00 123 LEU A N 1
ATOM 946 C CA . LEU A 1 123 ? 50.939 56.422 -37.501 1.00 46.00 123 LEU A CA 1
ATOM 947 C C . LEU A 1 123 ? 50.752 57.895 -37.115 1.00 46.00 123 LEU A C 1
ATOM 949 O O . LEU A 1 123 ? 49.599 58.287 -36.832 1.00 46.00 123 LEU A O 1
#

Sequence (123 aa):
MLSLFPSPGPGSRCKDKLNALAISVMNQWPGVKLRVTEGWDEDGHHSEESLHYEGRAVDITTSDRDRSKYGMLARLAVEAGFDWVYYESKAHIHCSVKAVQSDFKSVKSEPEALGTAAPLAVL

Foldseek 3Di:
DDPDDPDDPDDDVQNQLQVLLQVVQCVVDPPKGKDWPAFADDPPPDPPPDCSVVRFKTWIAIPVQPLVCQVVSQVSSVVSPFPDWAPPDSRTIMTGHDDDDPPPPPPPDDDDPDDDDDDDDDD

Radius of gyration: 24.86 Å; chains: 1; bounding box: 65×73×55 Å

Organism: Pongo abelii (NCBI:txid9601)

Secondary structure (DSSP, 8-state):
--------SS--HHHHHHHHHHHHHHHH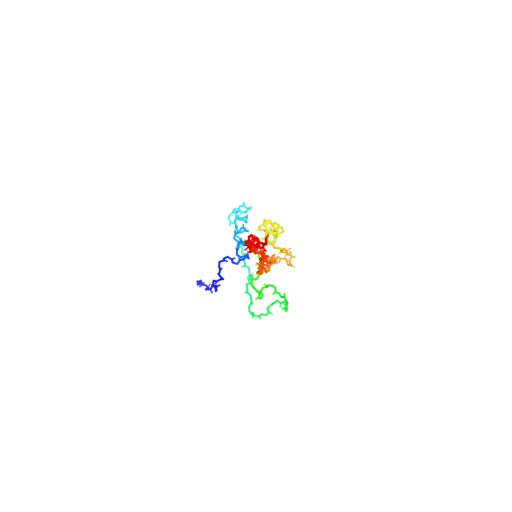STT--EEEEE-S--S--S-TT-TTTTT-EEEEEETT--GGGHHHHHHHHHHHT-SEEEEEETTEEEEE-------------PPP----PPP----

InterPro domains:
  IPR000320 Hedgehog, N-terminal signalling domain [PF01085] (12-96)
  IPR001657 Hedgehog protein [PR00632] (9-27)
  IPR001657 Hedgehog protein [PR00632] (29-46)
  IPR001657 Hedgehog protein [PR00632] (49-71)
  IPR001657 Hedgehog protein [PR00632] (73-94)
  IPR009045 Peptidase M74/Hedgehog-like, zinc-binding domain superfamily [G3DSA:3.30.1380.10] (11-109)
  IPR009045 Peptidase M74/Hedgehog-like, zinc-binding domain superfamily [SSF55166] (12-98)
  IPR050387 Hedgehog Signaling [PTHR11889] (12-102)